Protein AF-W1EXJ5-F1 (afdb_monomer)

Foldseek 3Di:
DVVVQVLLVVLVHHDDPPDDDDPVSVVSSVVVVVVVPPPDQKDKDKDKDWDWDWDQDDPRDIDIDIDIDIDIDMDGNDDPVVVVVVVVVVVVVVVVVVVVVVVVVVVVVVVVVVVVVVVVVVVVVVVVVVVVVVVVVVVVVVVVVVVVVVVPDDD

Secondary structure (DSSP, 8-state):
-HHHHHHHHHTT----TTPPPPHHHHHHHHHHHHHHT---SEEEEEEEEEEEEEE--TTS-PEEEEEEEEEEEEEE---HHHHHHHHHHHHHHHHHHHHHHHHHHHHHHHHHHHHHHHHHHHHHHHHHHHHHHHHHHHHHHHHHHHHHHHHT---

Radius of gyration: 43.92 Å; Cα contacts (8 Å, |Δi|>4): 79; chains: 1; bounding box: 85×66×123 Å

Mean predicted aligned error: 16.5 Å

Solvent-accessible surface area (backbone atoms only — not comparable to full-atom values): 9097 Å² total; per-residue (Å²): 105,68,72,57,37,51,50,30,45,76,58,73,41,90,62,59,92,86,58,86,82,52,74,67,58,51,50,51,40,49,52,48,49,54,56,71,67,51,66,73,60,64,46,76,50,76,47,79,48,77,49,77,48,76,44,85,38,98,84,83,55,68,47,76,43,82,45,74,50,78,47,80,46,77,48,64,74,68,56,70,70,60,50,52,51,50,52,50,50,52,48,53,50,50,52,52,53,49,49,54,50,50,53,52,52,50,51,54,51,54,52,52,50,53,50,52,52,52,51,52,53,49,49,53,52,51,51,54,55,50,51,55,51,51,54,51,57,48,52,53,54,52,51,56,51,53,57,55,58,64,73,68,63,83,131

pLDDT: mean 86.41, std 9.72, range [54.0, 95.88]

Sequence (155 aa):
MERLVQQFADAGIRKSADDSVSAQEKQTLIDHLNQKNSGPDKLTLQRKTRSTLNIPGTGGKSKSVQIEVRKKRTFVKRDPQEAERLAAEEQAQREAEEQARREAEESAKREAQQKAEREAAEQAKREAAEQAKREAAEKDKVSNQQDDMTKKRPG

Nearest PDB structures (foldseek):
  4p24-assembly1_G  TM=5.998E-01  e=3.760E+00  Staphylococcus aureus subsp. aureus Mu50
  8jx3-assembly1_F  TM=6.098E-01  e=5.145E+00  Staphylococcus aureus
  4p24-assembly1_E  TM=5.928E-01  e=6.211E+00  Staphylococcus aureus subsp. aureus Mu50
  3b07-assembly1_H  TM=5.622E-01  e=6.613E+00  Staphylococcus aureus subsp. aureus Mu50
  3b07-assembly1_C  TM=4.299E-01  e=6.211E+00  Staphylococcus aureus subsp. aureus Mu50

Structure (mmCIF, N/CA/C/O backbone):
data_AF-W1EXJ5-F1
#
_entry.id   AF-W1EXJ5-F1
#
loop_
_atom_site.group_PDB
_atom_site.id
_atom_site.type_symbol
_atom_site.label_atom_id
_atom_site.label_alt_id
_atom_site.label_comp_id
_atom_site.label_asym_id
_atom_site.label_entity_id
_atom_site.label_seq_id
_atom_site.pdbx_PDB_ins_code
_atom_site.Cartn_x
_atom_site.Cartn_y
_atom_site.Cartn_z
_atom_site.occupancy
_atom_site.B_iso_or_equiv
_atom_site.auth_seq_id
_atom_site.auth_comp_id
_atom_site.auth_asym_id
_atom_site.auth_atom_id
_atom_site.pdbx_PDB_model_num
ATOM 1 N N . MET A 1 1 ? 36.863 5.602 -23.535 1.00 62.88 1 MET A N 1
ATOM 2 C CA . MET A 1 1 ? 36.280 5.995 -24.837 1.00 62.88 1 MET A CA 1
ATOM 3 C C . MET A 1 1 ? 35.794 4.787 -25.628 1.00 62.88 1 MET A C 1
ATOM 5 O O . MET A 1 1 ? 34.635 4.771 -26.010 1.00 62.88 1 MET A O 1
ATOM 9 N N . GLU A 1 2 ? 36.608 3.741 -25.779 1.00 80.69 2 GLU A N 1
ATOM 10 C CA . GLU A 1 2 ? 36.267 2.515 -26.529 1.00 80.69 2 GLU A CA 1
ATOM 11 C C . GLU A 1 2 ? 34.928 1.861 -26.127 1.00 80.69 2 GLU A C 1
ATOM 13 O O . GLU A 1 2 ? 34.115 1.527 -26.983 1.00 80.69 2 GLU A O 1
ATOM 18 N N . ARG A 1 3 ? 34.624 1.789 -24.822 1.00 87.31 3 ARG A N 1
ATOM 19 C CA . ARG A 1 3 ? 33.335 1.265 -24.330 1.00 87.31 3 ARG A CA 1
ATOM 20 C C . ARG A 1 3 ? 32.120 2.053 -24.834 1.00 87.31 3 ARG A C 1
ATOM 22 O O . ARG A 1 3 ? 31.080 1.454 -25.074 1.00 87.31 3 ARG A O 1
ATOM 29 N N . LEU A 1 4 ? 32.237 3.372 -24.971 1.00 87.75 4 LEU A N 1
ATOM 30 C CA . LEU A 1 4 ? 31.137 4.223 -25.429 1.00 87.75 4 LEU A CA 1
ATOM 31 C C . LEU A 1 4 ? 30.911 4.051 -26.935 1.00 87.75 4 LEU A C 1
ATOM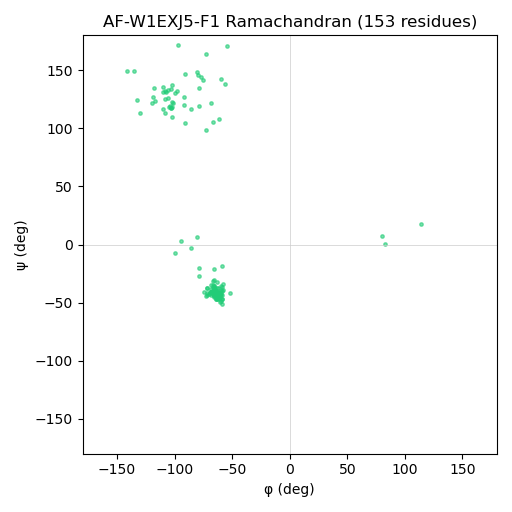 33 O O . LEU A 1 4 ? 29.773 3.926 -27.371 1.00 87.75 4 LEU A O 1
ATOM 37 N N . VAL A 1 5 ? 31.994 3.966 -27.710 1.00 90.50 5 VAL A N 1
ATOM 38 C CA . VAL A 1 5 ? 31.941 3.655 -29.146 1.00 90.50 5 VAL A CA 1
ATOM 39 C C . VAL A 1 5 ? 31.275 2.297 -29.384 1.00 90.50 5 VAL A C 1
ATOM 41 O O . VAL A 1 5 ? 30.383 2.195 -30.222 1.00 90.50 5 VAL A O 1
ATOM 44 N N . GLN A 1 6 ? 31.624 1.283 -28.586 1.00 91.00 6 GLN A N 1
ATOM 45 C CA . GLN A 1 6 ? 30.970 -0.025 -28.644 1.00 91.00 6 GLN A CA 1
ATOM 46 C C . GLN A 1 6 ? 29.471 0.064 -28.321 1.00 91.00 6 GLN A C 1
ATOM 48 O O . GLN A 1 6 ? 28.660 -0.552 -28.999 1.00 91.00 6 GLN A O 1
ATOM 53 N N . GLN A 1 7 ? 29.080 0.856 -27.319 1.00 90.19 7 GLN A N 1
ATOM 54 C CA . GLN A 1 7 ? 27.669 1.042 -26.968 1.00 90.19 7 GLN A CA 1
ATOM 55 C C . GLN A 1 7 ? 26.868 1.748 -28.071 1.00 90.19 7 GLN A C 1
ATOM 57 O O . GLN A 1 7 ? 25.709 1.409 -28.290 1.00 90.19 7 GLN A O 1
ATOM 62 N N . PHE A 1 8 ? 27.475 2.701 -28.782 1.00 92.19 8 PHE A N 1
ATOM 63 C CA . PHE A 1 8 ? 26.858 3.306 -29.961 1.00 92.19 8 PHE A CA 1
ATOM 64 C C . PHE A 1 8 ? 26.731 2.306 -31.110 1.00 92.19 8 PHE A C 1
ATOM 66 O O . PHE A 1 8 ? 25.672 2.245 -31.730 1.00 92.19 8 PHE A O 1
ATOM 73 N N . ALA A 1 9 ? 27.757 1.483 -31.348 1.00 91.69 9 ALA A N 1
ATOM 74 C CA . ALA A 1 9 ? 27.717 0.443 -32.372 1.00 91.69 9 ALA A CA 1
ATOM 75 C C . ALA A 1 9 ? 26.628 -0.604 -32.085 1.00 91.69 9 ALA A C 1
ATOM 77 O O . ALA A 1 9 ? 25.875 -0.959 -32.991 1.00 91.69 9 ALA A O 1
ATOM 78 N N . ASP A 1 10 ? 26.492 -1.028 -30.824 1.00 89.00 10 ASP A N 1
ATOM 79 C CA . ASP A 1 10 ? 25.401 -1.889 -30.354 1.00 89.00 10 ASP A CA 1
ATOM 80 C C . ASP A 1 10 ? 24.026 -1.227 -30.598 1.00 89.00 10 ASP A C 1
ATOM 82 O O . ASP A 1 10 ? 23.076 -1.901 -30.990 1.00 89.00 10 ASP A O 1
ATOM 86 N N . ALA A 1 11 ? 23.935 0.100 -30.438 1.00 89.75 11 ALA A N 1
ATOM 87 C CA . ALA A 1 11 ? 22.746 0.905 -30.737 1.00 89.75 11 ALA A CA 1
ATOM 88 C C . ALA A 1 11 ? 22.561 1.253 -32.230 1.00 89.75 11 ALA A C 1
ATOM 90 O O . ALA A 1 11 ? 21.662 2.019 -32.575 1.00 89.75 11 ALA A O 1
ATOM 91 N N . GLY A 1 12 ? 23.386 0.701 -33.127 1.00 90.31 12 GLY A N 1
ATOM 92 C CA . GLY A 1 12 ? 23.292 0.910 -34.576 1.00 90.31 12 GLY A CA 1
ATOM 93 C C . GLY A 1 12 ? 23.895 2.225 -35.083 1.00 90.31 12 GLY A C 1
ATOM 94 O O . GLY A 1 12 ? 23.767 2.545 -36.265 1.00 90.31 12 GLY A O 1
ATOM 95 N N . ILE A 1 13 ? 24.580 2.980 -34.224 1.00 89.50 13 ILE A N 1
ATOM 96 C CA . ILE A 1 13 ? 25.218 4.257 -34.549 1.00 89.50 13 ILE A CA 1
ATOM 97 C C . ILE A 1 13 ? 26.728 4.028 -34.684 1.00 89.50 13 ILE A C 1
ATOM 99 O O . ILE A 1 13 ? 27.415 3.668 -33.732 1.00 89.50 13 ILE A O 1
ATOM 103 N N . ARG A 1 14 ? 27.283 4.262 -35.876 1.00 88.50 14 ARG A N 1
ATOM 104 C CA . ARG A 1 14 ? 28.733 4.164 -36.102 1.00 88.50 14 ARG A CA 1
ATOM 10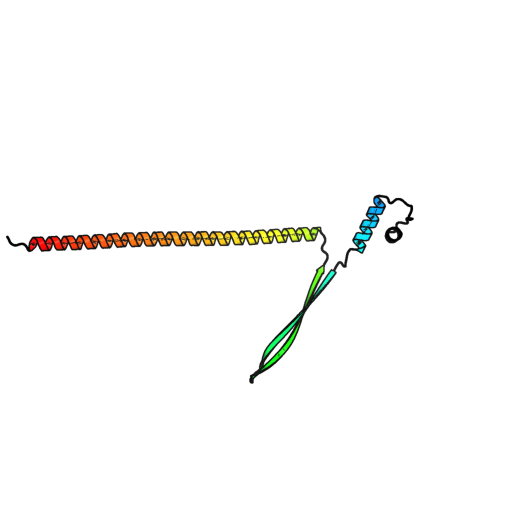5 C C . ARG A 1 14 ? 29.407 5.486 -35.730 1.00 88.50 14 ARG A C 1
ATOM 107 O O . ARG A 1 14 ? 29.137 6.500 -36.367 1.00 88.50 14 ARG A O 1
ATOM 114 N N . LYS A 1 15 ? 30.275 5.464 -34.715 1.00 86.62 15 LYS A N 1
ATOM 115 C CA . LYS A 1 15 ? 31.085 6.612 -34.271 1.00 86.62 15 LYS A CA 1
ATOM 116 C C . LYS A 1 15 ? 32.522 6.198 -34.015 1.00 86.62 15 LYS A C 1
ATOM 118 O O . LYS A 1 15 ? 32.772 5.065 -33.614 1.00 86.62 15 LYS A O 1
ATOM 123 N N . SER A 1 16 ? 33.448 7.119 -34.235 1.00 87.00 16 SER A N 1
ATOM 124 C CA . SER A 1 16 ? 34.846 6.989 -33.830 1.00 87.00 16 SER A CA 1
ATOM 125 C C . SER A 1 16 ? 35.100 7.701 -32.494 1.00 87.00 16 SER A C 1
ATOM 127 O O . SER A 1 16 ? 34.223 8.382 -31.963 1.00 87.00 16 SER A O 1
ATOM 129 N N . ALA A 1 17 ? 36.288 7.516 -31.913 1.00 84.44 17 ALA A N 1
ATOM 130 C CA . ALA A 1 17 ? 36.649 8.126 -30.630 1.00 84.44 17 ALA A CA 1
ATOM 131 C C . ALA A 1 17 ? 36.741 9.664 -30.686 1.00 84.44 17 ALA A C 1
ATOM 133 O O . ALA A 1 17 ? 36.618 10.309 -29.645 1.00 84.44 17 ALA A O 1
ATOM 134 N N . ASP A 1 18 ? 36.928 10.218 -31.884 1.00 86.88 18 ASP A N 1
ATOM 135 C CA . ASP A 1 18 ? 37.132 11.646 -32.136 1.00 86.88 18 ASP A CA 1
ATOM 136 C C . ASP A 1 18 ? 35.849 12.358 -32.610 1.00 86.88 18 ASP A C 1
ATOM 138 O O . ASP A 1 18 ? 35.812 13.585 -32.714 1.00 86.88 18 ASP A O 1
ATOM 142 N N . ASP A 1 19 ? 34.773 11.606 -32.875 1.00 87.00 19 ASP A N 1
ATOM 143 C CA . ASP A 1 19 ? 33.501 12.163 -33.332 1.00 87.00 19 ASP A CA 1
ATOM 144 C C . ASP A 1 19 ? 32.693 12.804 -32.196 1.00 87.00 19 ASP A C 1
ATOM 146 O O . ASP A 1 19 ? 32.600 12.299 -31.075 1.00 87.00 19 ASP A O 1
ATOM 150 N N . SER A 1 20 ? 32.000 13.897 -32.524 1.00 87.62 20 SER A N 1
ATOM 151 C CA . SER A 1 20 ? 31.033 14.514 -31.614 1.00 87.62 20 SER A CA 1
ATOM 152 C C . SER A 1 20 ? 29.687 13.775 -31.617 1.00 87.62 20 SER A C 1
ATOM 154 O O . SER A 1 20 ? 29.229 13.245 -32.636 1.00 87.62 20 SER A O 1
ATOM 156 N N . VAL A 1 21 ? 29.044 13.744 -30.445 1.00 88.00 21 VAL A N 1
ATOM 157 C CA . VAL A 1 21 ? 27.758 13.069 -30.228 1.00 88.00 21 VAL A CA 1
ATOM 158 C C . VAL A 1 21 ? 26.624 14.094 -30.199 1.00 88.00 21 VAL A C 1
ATOM 160 O O . VAL A 1 21 ? 26.566 14.950 -29.307 1.00 88.00 21 VAL A O 1
ATOM 163 N N . SER A 1 22 ? 25.691 13.969 -31.139 1.00 93.06 22 SER A N 1
ATOM 164 C CA . SER A 1 22 ? 24.485 14.800 -31.227 1.00 93.06 22 SER A CA 1
ATOM 165 C C . SER A 1 22 ? 23.452 14.456 -30.142 1.00 93.06 22 SER A C 1
ATOM 167 O O . SER A 1 22 ? 23.500 13.402 -29.507 1.00 93.06 22 SER A O 1
ATOM 169 N N . ALA A 1 23 ? 22.483 15.346 -29.913 1.00 91.94 23 ALA A N 1
ATOM 170 C CA . ALA A 1 23 ? 21.418 15.114 -28.931 1.00 91.94 23 ALA A CA 1
ATOM 171 C C . ALA A 1 23 ? 20.546 13.888 -29.269 1.00 91.94 23 ALA A C 1
ATOM 173 O O . ALA A 1 23 ? 20.181 13.130 -28.373 1.00 91.94 23 ALA A O 1
ATOM 174 N N . GLN A 1 24 ? 20.273 13.661 -30.555 1.00 91.94 24 GLN A N 1
ATOM 175 C CA . GLN A 1 24 ? 19.467 12.535 -31.033 1.00 91.94 24 GLN A CA 1
ATOM 176 C C . GLN A 1 24 ? 20.181 11.190 -30.823 1.00 91.94 24 GLN A C 1
ATOM 178 O O . GLN A 1 24 ? 19.579 10.212 -30.381 1.00 91.94 24 GLN A O 1
ATOM 183 N N . GLU A 1 25 ? 21.491 11.143 -31.069 1.00 91.50 25 GLU A N 1
ATOM 184 C CA . GLU A 1 25 ? 22.308 9.949 -30.821 1.00 91.50 25 GLU A CA 1
ATOM 185 C C . GLU A 1 25 ? 22.375 9.619 -29.326 1.00 91.50 25 GLU A C 1
ATOM 187 O O . GLU A 1 25 ? 22.268 8.454 -28.947 1.00 91.50 25 GLU A O 1
ATOM 192 N N . LYS A 1 26 ? 22.474 10.637 -28.458 1.00 91.38 26 LYS A N 1
ATOM 193 C CA . LYS A 1 26 ? 22.407 10.446 -26.999 1.00 91.38 26 LYS A CA 1
ATOM 194 C C . LYS A 1 26 ? 21.079 9.831 -26.572 1.00 91.38 26 LYS A C 1
ATOM 196 O O . LYS A 1 26 ? 21.097 8.891 -25.787 1.00 91.38 26 LYS A O 1
ATOM 201 N N . GLN A 1 27 ? 19.956 10.334 -27.087 1.00 91.88 27 GLN A N 1
ATOM 202 C CA . GLN A 1 27 ? 18.633 9.764 -26.803 1.00 91.88 27 GLN A CA 1
ATOM 203 C C . GLN A 1 27 ? 18.559 8.298 -27.233 1.00 91.88 27 GLN A C 1
ATOM 205 O O . GLN A 1 27 ? 18.203 7.445 -26.431 1.00 91.88 27 GLN A O 1
ATOM 210 N N . THR A 1 28 ? 19.029 7.989 -28.441 1.00 91.81 28 THR A N 1
ATOM 211 C CA . THR A 1 28 ? 19.011 6.621 -28.984 1.00 91.81 28 THR A CA 1
ATOM 212 C C . THR A 1 28 ? 19.845 5.660 -28.127 1.00 91.81 28 THR A C 1
ATOM 214 O O . THR A 1 28 ? 19.426 4.540 -27.832 1.00 91.81 28 THR A O 1
ATOM 217 N N . LEU A 1 29 ? 21.019 6.106 -27.669 1.00 92.06 29 LEU A N 1
ATOM 218 C CA . LEU A 1 29 ? 21.849 5.337 -26.746 1.00 92.06 29 LEU A CA 1
ATOM 219 C C . LEU A 1 29 ? 21.164 5.145 -25.383 1.00 92.06 29 LEU A C 1
ATOM 221 O O . LEU A 1 29 ? 21.218 4.052 -24.822 1.00 92.06 29 LEU A O 1
ATOM 225 N N . ILE A 1 30 ? 20.527 6.185 -24.841 1.00 91.62 30 ILE A N 1
ATOM 226 C CA . ILE A 1 30 ? 19.791 6.109 -23.572 1.00 91.62 30 ILE A CA 1
ATOM 227 C C . ILE A 1 30 ? 18.636 5.109 -23.683 1.00 91.62 30 ILE A C 1
ATOM 229 O O . ILE A 1 30 ? 18.496 4.262 -22.803 1.00 91.62 30 ILE A O 1
ATOM 233 N N . ASP A 1 31 ? 17.868 5.143 -24.769 1.00 90.00 31 ASP A N 1
ATOM 234 C CA . ASP A 1 31 ? 16.751 4.226 -25.002 1.00 90.00 31 ASP A CA 1
ATOM 235 C C . ASP A 1 31 ? 17.232 2.776 -25.084 1.00 90.00 31 ASP A C 1
ATOM 237 O O . ASP A 1 31 ? 16.719 1.903 -24.378 1.00 90.00 31 ASP A O 1
ATOM 241 N N . HIS A 1 32 ? 18.302 2.526 -25.845 1.00 88.50 32 HIS A N 1
ATOM 242 C CA . HIS A 1 32 ? 18.926 1.208 -25.905 1.00 88.50 32 HIS A CA 1
ATOM 243 C C . HIS A 1 32 ? 19.418 0.754 -24.523 1.00 88.50 32 HIS A C 1
ATOM 245 O O . HIS A 1 32 ? 19.257 -0.410 -24.143 1.00 88.50 32 HIS A O 1
ATOM 251 N N . LEU A 1 33 ? 20.060 1.629 -23.747 1.00 90.25 33 LEU A N 1
ATOM 252 C CA . LEU A 1 33 ? 20.538 1.278 -22.409 1.00 90.25 33 LEU A CA 1
ATOM 253 C C . LEU A 1 33 ? 19.373 0.999 -21.455 1.00 90.25 33 LEU A C 1
ATOM 255 O O . LEU A 1 33 ? 19.448 0.044 -20.686 1.00 90.25 33 LEU A O 1
ATOM 259 N N . ASN A 1 34 ? 18.287 1.761 -21.520 1.00 84.06 34 ASN A N 1
ATOM 260 C CA . ASN A 1 34 ? 17.088 1.535 -20.712 1.00 84.06 34 ASN A CA 1
ATOM 261 C C . ASN A 1 34 ? 16.390 0.219 -21.079 1.00 84.06 34 ASN A C 1
ATOM 263 O O . ASN A 1 34 ? 15.905 -0.495 -20.197 1.00 84.06 34 ASN A O 1
ATOM 267 N N . GLN A 1 35 ? 16.400 -0.150 -22.359 1.00 82.12 35 GLN A N 1
ATOM 268 C CA . GLN A 1 35 ? 15.879 -1.430 -22.826 1.00 82.12 35 GLN A CA 1
ATOM 269 C C . GLN A 1 35 ? 16.785 -2.601 -22.419 1.00 82.12 35 GLN A C 1
ATOM 271 O O . GLN A 1 35 ? 16.296 -3.614 -21.931 1.00 82.12 35 GLN A O 1
ATOM 276 N N . LYS A 1 36 ? 18.113 -2.456 -22.521 1.00 81.06 36 LYS A N 1
ATOM 277 C CA . LYS A 1 36 ? 19.087 -3.488 -22.108 1.00 81.06 36 LYS A CA 1
ATOM 278 C C . LYS A 1 36 ? 19.127 -3.688 -20.589 1.00 81.06 36 LYS A C 1
ATOM 280 O O . LYS A 1 36 ? 19.327 -4.806 -20.124 1.00 81.06 36 LYS A O 1
ATOM 285 N N . ASN A 1 37 ? 18.934 -2.617 -19.818 1.00 79.50 37 ASN A N 1
ATOM 286 C CA . ASN A 1 37 ? 18.837 -2.660 -18.355 1.00 79.50 37 ASN A CA 1
ATOM 287 C C . ASN A 1 37 ? 17.416 -2.971 -17.861 1.00 79.50 37 ASN A C 1
ATOM 289 O O . ASN A 1 37 ? 17.197 -3.110 -16.655 1.00 79.50 37 ASN A O 1
ATOM 293 N N . SER A 1 38 ? 16.443 -3.111 -18.765 1.00 75.81 38 SER A N 1
ATOM 294 C CA . SER A 1 38 ? 15.136 -3.636 -18.406 1.00 75.81 38 SER A CA 1
ATOM 295 C C . SER A 1 38 ? 15.276 -5.131 -18.155 1.00 75.81 38 SER A C 1
ATOM 297 O O . SER A 1 38 ? 15.318 -5.942 -19.072 1.00 75.81 38 SER A O 1
ATOM 299 N N . GLY A 1 39 ? 15.388 -5.487 -16.873 1.00 73.88 39 GLY A N 1
ATOM 300 C CA . GLY A 1 39 ? 15.301 -6.872 -16.423 1.00 73.88 39 GLY A CA 1
ATOM 301 C C . GLY A 1 39 ? 14.008 -7.552 -16.901 1.00 73.88 39 GLY A C 1
ATOM 302 O O . GLY A 1 39 ? 13.110 -6.883 -17.416 1.00 73.88 39 GLY A O 1
ATOM 303 N N . PRO A 1 40 ? 13.893 -8.876 -16.715 1.00 78.25 40 PRO A N 1
ATOM 304 C CA . PRO A 1 40 ? 12.806 -9.660 -17.290 1.00 78.25 40 PRO A CA 1
ATOM 305 C C . PRO A 1 40 ? 11.432 -9.123 -16.876 1.00 78.25 40 PRO A C 1
ATOM 307 O O . PRO A 1 40 ? 11.202 -8.852 -15.695 1.00 78.25 40 PRO A O 1
ATOM 310 N N . ASP A 1 41 ? 10.493 -9.079 -17.825 1.00 79.56 41 ASP A N 1
ATOM 311 C CA . ASP A 1 41 ? 9.107 -8.635 -17.593 1.00 79.56 41 ASP A CA 1
ATOM 312 C C . ASP A 1 41 ? 8.382 -9.471 -16.534 1.00 79.56 41 ASP A C 1
ATOM 314 O O . ASP A 1 41 ? 7.379 -9.048 -15.966 1.00 79.56 41 ASP A O 1
ATOM 318 N N . LYS A 1 42 ? 8.896 -10.668 -16.236 1.00 82.69 42 LYS A N 1
ATOM 319 C CA . LYS A 1 42 ? 8.347 -11.596 -15.254 1.00 82.69 42 LYS A CA 1
ATOM 320 C C . LYS A 1 42 ? 9.433 -12.074 -14.297 1.00 82.69 42 LYS A C 1
ATOM 322 O O . LYS A 1 42 ? 10.308 -12.853 -14.668 1.00 82.69 42 LYS A O 1
ATOM 327 N N . LEU A 1 43 ? 9.322 -11.683 -13.030 1.00 87.00 43 LEU A N 1
ATOM 328 C CA . LEU A 1 43 ? 10.191 -12.120 -11.942 1.00 87.00 43 LEU A CA 1
ATOM 329 C C . LEU A 1 43 ? 9.468 -13.150 -11.070 1.00 87.00 43 LEU A C 1
ATOM 331 O O . LEU A 1 43 ? 8.453 -12.859 -10.443 1.00 87.00 43 LEU A O 1
ATOM 335 N N . THR A 1 44 ? 10.003 -14.366 -10.984 1.00 89.44 44 THR A N 1
ATOM 336 C CA . THR A 1 44 ? 9.470 -15.392 -10.077 1.00 89.44 44 THR A CA 1
ATOM 337 C C . THR A 1 44 ? 10.353 -15.517 -8.841 1.00 89.44 44 THR A C 1
ATOM 339 O O . THR A 1 44 ? 11.498 -15.943 -8.943 1.00 89.44 44 THR A O 1
ATOM 342 N N . LEU A 1 45 ? 9.800 -15.232 -7.664 1.00 92.50 45 LEU A N 1
ATOM 343 C CA . LEU A 1 45 ? 10.451 -15.440 -6.376 1.00 92.50 45 LEU A CA 1
ATOM 344 C C . LEU A 1 45 ? 9.952 -16.735 -5.723 1.00 92.50 45 LEU A C 1
ATOM 346 O O . LEU A 1 45 ? 8.747 -16.973 -5.607 1.00 92.50 45 LEU A O 1
ATOM 350 N N . GLN A 1 46 ? 10.884 -17.572 -5.274 1.00 92.19 46 GLN A N 1
ATOM 351 C CA . GLN A 1 46 ? 10.592 -18.820 -4.568 1.00 92.19 46 GLN A CA 1
ATOM 352 C C . GLN A 1 46 ? 10.994 -18.685 -3.101 1.00 92.19 46 GLN A C 1
ATOM 354 O O . GLN A 1 46 ? 12.116 -18.283 -2.803 1.00 92.19 46 GLN A O 1
ATOM 359 N N . ARG A 1 47 ? 10.106 -19.063 -2.180 1.00 95.75 47 ARG A N 1
ATOM 360 C CA . ARG A 1 47 ? 10.400 -19.135 -0.744 1.00 95.75 47 ARG A CA 1
ATOM 361 C C . ARG A 1 47 ? 10.225 -20.564 -0.255 1.00 95.75 47 ARG A C 1
ATOM 363 O O . ARG A 1 47 ? 9.166 -21.158 -0.456 1.00 95.75 47 ARG A O 1
ATOM 370 N N . LYS A 1 48 ? 11.248 -21.096 0.409 1.00 93.56 48 LYS A N 1
ATOM 371 C CA . LYS A 1 48 ? 11.211 -22.408 1.062 1.00 93.56 48 LYS A CA 1
ATOM 372 C C . LYS A 1 48 ? 11.186 -22.209 2.571 1.00 93.56 48 LYS A C 1
ATOM 374 O O . LYS A 1 48 ? 11.978 -21.434 3.100 1.00 93.56 48 LYS A O 1
ATOM 379 N N . THR A 1 49 ? 10.282 -22.896 3.253 1.00 94.94 49 THR A N 1
ATOM 380 C CA . THR A 1 49 ? 10.184 -22.874 4.715 1.00 94.94 49 THR A CA 1
ATOM 381 C C . THR A 1 49 ? 10.057 -24.304 5.206 1.00 94.94 49 THR A C 1
ATOM 383 O O . THR A 1 49 ? 9.171 -25.029 4.761 1.00 94.94 49 THR A O 1
ATOM 386 N N . ARG A 1 50 ? 10.953 -24.712 6.104 1.00 94.19 50 ARG A N 1
ATOM 387 C CA . ARG A 1 50 ? 10.932 -26.031 6.738 1.00 94.19 50 ARG A CA 1
ATOM 388 C C . ARG A 1 50 ? 10.371 -25.912 8.150 1.00 94.19 50 ARG A C 1
ATOM 390 O O . ARG A 1 50 ? 10.714 -24.976 8.862 1.00 94.19 50 ARG A O 1
ATOM 397 N N . SER A 1 51 ? 9.517 -26.847 8.538 1.00 94.25 51 SER A N 1
ATOM 398 C CA . SER A 1 51 ? 8.941 -26.950 9.879 1.00 94.25 51 SER A CA 1
ATOM 399 C C . SER A 1 51 ? 8.846 -28.420 10.280 1.00 94.25 51 SER A C 1
ATOM 401 O O . SER A 1 51 ? 8.711 -29.286 9.418 1.00 94.25 51 SER A O 1
ATOM 403 N N . THR A 1 52 ? 8.949 -28.723 11.569 1.00 92.50 52 THR A N 1
ATOM 404 C CA . THR A 1 52 ? 8.755 -30.073 12.100 1.00 92.50 52 THR A CA 1
ATOM 405 C C . THR A 1 52 ? 7.376 -30.171 12.735 1.00 92.50 52 THR A C 1
ATOM 407 O O . THR A 1 52 ? 7.043 -29.416 13.645 1.00 92.50 52 THR A O 1
ATOM 410 N N . LEU A 1 53 ? 6.562 -31.110 12.257 1.00 91.56 53 LEU A N 1
ATOM 411 C CA . LEU A 1 53 ? 5.263 -31.409 12.841 1.00 91.56 53 LEU A CA 1
ATOM 412 C C . LEU A 1 53 ? 5.377 -32.666 13.699 1.00 91.56 53 LEU A C 1
ATOM 414 O O . LEU A 1 53 ? 5.754 -33.728 13.204 1.00 91.56 53 LEU A O 1
ATOM 418 N N . ASN A 1 54 ? 5.039 -32.541 14.979 1.00 89.31 54 ASN A N 1
ATOM 419 C CA . ASN A 1 54 ? 4.976 -33.669 15.900 1.00 89.31 54 ASN A CA 1
ATOM 420 C C . ASN A 1 54 ? 3.552 -34.223 15.910 1.00 89.31 54 ASN A C 1
ATOM 422 O O . ASN A 1 54 ? 2.610 -33.510 16.249 1.00 89.31 54 ASN A O 1
ATOM 426 N N . ILE A 1 55 ? 3.400 -35.490 15.536 1.00 87.38 55 ILE A N 1
ATOM 427 C CA . ILE A 1 55 ? 2.114 -36.181 15.487 1.00 87.38 55 ILE A CA 1
ATOM 428 C C . ILE A 1 55 ? 2.043 -37.131 16.691 1.00 87.38 55 ILE A C 1
ATOM 430 O O . ILE A 1 55 ? 2.886 -38.036 16.788 1.00 87.38 55 ILE A O 1
ATOM 434 N N . PRO A 1 56 ? 1.076 -36.954 17.612 1.00 84.44 56 PRO A N 1
ATOM 435 C CA . PRO A 1 56 ? 0.860 -37.904 18.696 1.00 84.44 56 PRO A CA 1
ATOM 436 C C . PRO A 1 56 ? 0.334 -39.222 18.114 1.00 84.44 56 PRO A C 1
ATOM 438 O O . PRO A 1 56 ? -0.677 -39.248 17.415 1.00 84.44 56 PRO A O 1
ATOM 441 N N . GLY A 1 57 ? 1.050 -40.320 18.358 1.00 81.44 57 GLY A N 1
ATOM 442 C CA . GLY A 1 57 ? 0.656 -41.653 17.907 1.00 81.44 57 GLY A CA 1
ATOM 443 C C . GLY A 1 57 ? -0.191 -42.396 18.940 1.00 81.44 57 GLY A C 1
ATOM 444 O O . GLY A 1 57 ? 0.040 -42.281 20.146 1.00 81.44 57 GLY A O 1
ATOM 445 N N . THR A 1 58 ? -1.133 -43.218 18.470 1.00 72.94 58 THR A N 1
ATOM 446 C CA . THR A 1 58 ? -1.868 -44.181 19.303 1.00 72.94 58 THR A CA 1
ATOM 447 C C . THR A 1 58 ? -0.873 -45.180 19.900 1.00 72.94 58 THR A C 1
ATOM 449 O O . THR A 1 58 ? -0.298 -45.992 19.179 1.00 72.94 58 THR A O 1
ATOM 452 N N . GLY A 1 59 ? -0.616 -45.082 21.207 1.00 76.06 59 GLY A N 1
ATOM 453 C CA . GLY A 1 59 ? 0.346 -45.936 21.920 1.00 76.06 59 GLY A CA 1
ATOM 454 C C . GLY A 1 59 ? 1.586 -45.226 22.484 1.00 76.06 59 GLY A C 1
ATOM 455 O O . GLY A 1 59 ? 2.577 -45.890 22.776 1.00 76.06 59 GLY A O 1
ATOM 456 N N . GLY A 1 60 ? 1.569 -43.894 22.628 1.00 74.88 60 GLY A N 1
ATOM 457 C CA . GLY A 1 60 ? 2.575 -43.146 23.404 1.00 74.88 60 GLY A CA 1
ATOM 458 C C . GLY A 1 60 ? 3.886 -42.828 22.675 1.00 74.88 60 GLY A C 1
ATOM 459 O O . GLY A 1 60 ? 4.763 -42.183 23.243 1.00 74.88 60 GLY A O 1
ATOM 460 N N . LYS A 1 61 ? 4.028 -43.236 21.407 1.00 78.31 61 LYS A N 1
ATOM 461 C CA . LYS A 1 61 ? 5.190 -42.916 20.562 1.00 78.31 61 LYS A CA 1
ATOM 462 C C . LYS A 1 61 ? 4.829 -41.793 19.590 1.00 78.31 61 LYS A C 1
ATOM 464 O O . LYS A 1 61 ? 4.055 -42.005 18.656 1.00 78.31 61 LYS A O 1
ATOM 469 N N . SER A 1 62 ? 5.396 -40.608 19.798 1.00 85.81 62 SER A N 1
ATOM 470 C CA . SER A 1 62 ? 5.235 -39.464 18.892 1.00 85.81 62 SER A CA 1
ATOM 471 C C . SER A 1 62 ? 6.148 -39.605 17.673 1.00 85.81 62 SER A C 1
ATOM 473 O O . SER A 1 62 ? 7.326 -39.932 17.813 1.00 85.81 62 SER A O 1
ATOM 475 N N . LYS A 1 63 ? 5.619 -39.342 16.473 1.00 87.69 63 LYS A N 1
ATOM 476 C CA . LYS A 1 63 ? 6.410 -39.275 15.233 1.00 87.69 63 LYS A CA 1
ATOM 477 C C . LYS A 1 63 ? 6.625 -37.816 14.855 1.00 87.69 63 LYS A C 1
ATOM 479 O O . LYS A 1 63 ? 5.673 -37.040 14.853 1.00 87.69 63 LYS A O 1
ATOM 484 N N . SER A 1 64 ? 7.852 -37.449 14.508 1.00 90.25 64 SER A N 1
ATOM 485 C CA . SER A 1 64 ? 8.159 -36.139 13.939 1.00 90.25 64 SER A CA 1
ATOM 486 C C . SER A 1 64 ? 8.254 -36.244 12.416 1.00 90.25 64 SER A C 1
ATOM 488 O O . SER A 1 64 ? 8.898 -37.140 11.873 1.00 90.25 64 SER A O 1
ATOM 490 N N . VAL A 1 65 ? 7.585 -35.331 11.714 1.00 92.12 65 VAL A N 1
ATOM 491 C CA . VAL A 1 65 ? 7.607 -35.228 10.252 1.00 92.12 65 VAL A CA 1
ATOM 492 C C . VAL A 1 65 ? 8.208 -33.879 9.881 1.00 92.12 65 VAL A C 1
ATOM 494 O O . VAL A 1 65 ? 7.715 -32.836 10.305 1.00 92.12 65 VAL A O 1
ATOM 497 N N . GLN A 1 66 ? 9.280 -33.879 9.091 1.00 93.06 66 GLN A N 1
ATOM 498 C CA . GLN A 1 66 ? 9.810 -32.650 8.499 1.00 93.06 66 GLN A CA 1
ATOM 499 C C . GLN A 1 66 ? 8.956 -32.260 7.292 1.00 93.06 66 GLN A C 1
ATOM 501 O O . GLN A 1 66 ? 8.868 -32.999 6.316 1.00 93.06 66 GLN A O 1
ATOM 506 N N . ILE A 1 67 ? 8.345 -31.084 7.355 1.00 93.94 67 ILE A N 1
ATOM 507 C CA . ILE A 1 67 ? 7.508 -30.515 6.305 1.00 93.94 67 ILE A CA 1
ATOM 508 C C . ILE A 1 67 ? 8.269 -29.360 5.661 1.00 93.94 67 ILE A C 1
ATOM 510 O O . ILE A 1 67 ? 8.680 -28.418 6.336 1.00 93.94 67 ILE A O 1
ATOM 514 N N . GLU A 1 68 ? 8.430 -29.401 4.342 1.00 93.38 68 GLU A N 1
ATOM 515 C CA . GLU A 1 68 ? 8.950 -28.285 3.554 1.00 93.38 68 GLU A CA 1
ATOM 516 C C . GLU A 1 68 ? 7.818 -27.669 2.733 1.00 93.38 68 GLU A C 1
ATOM 518 O O . GLU A 1 68 ? 7.297 -28.282 1.805 1.00 93.38 68 GLU A O 1
ATOM 523 N N . VAL A 1 69 ? 7.454 -26.430 3.049 1.00 95.06 69 VAL A N 1
ATOM 524 C CA . VAL A 1 69 ? 6.504 -25.648 2.258 1.00 95.06 69 VAL A CA 1
ATOM 525 C C . VAL A 1 69 ? 7.279 -24.822 1.240 1.00 95.06 69 VAL A C 1
ATOM 527 O O . VAL A 1 69 ? 8.182 -24.057 1.589 1.00 95.06 69 VAL A O 1
ATOM 530 N N . ARG A 1 70 ? 6.899 -24.945 -0.033 1.00 92.88 70 ARG A N 1
ATOM 531 C CA . ARG A 1 70 ? 7.454 -24.162 -1.142 1.00 92.88 70 ARG A CA 1
ATOM 532 C C . ARG A 1 70 ? 6.392 -23.194 -1.647 1.00 92.88 70 ARG A C 1
ATOM 534 O O . ARG A 1 70 ? 5.350 -23.622 -2.131 1.00 92.88 70 ARG A O 1
ATOM 541 N N . LYS A 1 71 ? 6.642 -21.889 -1.527 1.00 95.56 71 LYS A N 1
ATOM 542 C CA . LYS A 1 71 ? 5.765 -20.835 -2.054 1.00 95.56 71 LYS A CA 1
ATOM 543 C C . LYS A 1 71 ? 6.409 -20.191 -3.277 1.00 95.56 71 LYS A C 1
ATOM 545 O O . LYS A 1 71 ? 7.560 -19.765 -3.210 1.00 95.56 71 LYS A O 1
ATOM 550 N N . LYS A 1 72 ? 5.635 -20.060 -4.351 1.00 94.38 72 LYS A N 1
ATOM 551 C CA . LYS A 1 72 ? 5.997 -19.329 -5.570 1.00 94.38 72 LYS A CA 1
ATOM 552 C C . LYS A 1 72 ? 5.226 -18.013 -5.604 1.00 94.38 72 LYS A C 1
ATOM 554 O O . LYS A 1 72 ? 4.002 -18.030 -5.520 1.00 94.38 72 LYS A O 1
ATOM 559 N N . ARG A 1 73 ? 5.918 -16.884 -5.754 1.00 93.44 73 ARG A N 1
ATOM 560 C CA . ARG A 1 73 ? 5.312 -15.584 -6.084 1.00 93.44 73 ARG A CA 1
ATOM 561 C C . ARG A 1 73 ? 5.850 -15.118 -7.423 1.00 93.44 73 ARG A C 1
ATOM 563 O O . ARG A 1 73 ? 7.046 -15.201 -7.662 1.00 93.44 73 ARG A O 1
ATOM 570 N N . THR A 1 74 ? 4.967 -14.645 -8.289 1.00 91.31 74 THR A N 1
ATOM 571 C CA . THR A 1 74 ? 5.342 -14.170 -9.620 1.00 91.31 74 THR A CA 1
ATOM 572 C C . THR A 1 74 ? 4.940 -12.711 -9.734 1.00 91.31 74 THR A C 1
ATOM 574 O O . THR A 1 74 ? 3.772 -12.393 -9.535 1.00 91.31 74 THR A O 1
ATOM 577 N N . PHE A 1 75 ? 5.906 -11.848 -10.013 1.00 84.50 75 PHE A N 1
ATOM 578 C CA . PHE A 1 75 ? 5.721 -10.426 -10.255 1.00 84.50 75 PHE A CA 1
ATOM 579 C C . PHE A 1 75 ? 5.877 -10.172 -11.748 1.00 84.50 75 PHE A C 1
ATOM 581 O O . PHE A 1 75 ? 6.801 -10.695 -12.369 1.00 84.50 75 PHE A O 1
ATOM 588 N N . VAL A 1 76 ? 4.954 -9.408 -12.319 1.00 84.88 76 VAL A N 1
ATOM 589 C CA . VAL A 1 76 ? 5.020 -8.949 -13.707 1.00 84.88 76 VAL A CA 1
ATOM 590 C C . VAL A 1 76 ? 5.281 -7.450 -13.664 1.00 84.88 76 VAL A C 1
ATOM 592 O O . VAL A 1 76 ? 4.698 -6.756 -12.827 1.00 84.88 76 VAL A O 1
ATOM 595 N N . LYS A 1 77 ? 6.193 -6.967 -14.504 1.00 75.00 77 LYS A N 1
ATOM 596 C CA . LYS A 1 77 ? 6.502 -5.548 -14.658 1.00 75.00 77 LYS A CA 1
ATOM 597 C C . LYS A 1 77 ? 5.264 -4.882 -15.266 1.00 75.00 77 LYS A C 1
ATOM 599 O O . LYS A 1 77 ? 4.938 -5.138 -16.417 1.00 75.00 77 LYS A O 1
ATOM 604 N N . ARG A 1 78 ? 4.514 -4.144 -14.444 1.00 77.12 78 ARG A N 1
ATOM 605 C CA . ARG A 1 78 ? 3.294 -3.441 -14.869 1.00 77.12 78 ARG A CA 1
ATOM 606 C C . ARG A 1 78 ? 3.651 -2.142 -15.565 1.00 77.12 78 ARG A C 1
ATOM 608 O O . ARG A 1 78 ? 4.640 -1.505 -15.197 1.00 77.12 78 ARG A O 1
ATOM 615 N N . ASP A 1 79 ? 2.814 -1.752 -16.518 1.00 78.19 79 ASP A N 1
ATOM 616 C CA . ASP A 1 79 ? 2.908 -0.444 -17.145 1.00 78.19 79 ASP A CA 1
ATOM 617 C C . ASP A 1 79 ? 2.754 0.665 -16.095 1.00 78.19 79 ASP A C 1
ATOM 619 O O . ASP A 1 79 ? 1.949 0.535 -15.163 1.00 78.19 79 ASP A O 1
ATOM 623 N N . PRO A 1 80 ? 3.505 1.772 -16.224 1.00 72.50 80 PRO A N 1
ATOM 624 C CA . PRO A 1 80 ? 3.509 2.850 -15.237 1.00 72.50 80 PRO A CA 1
ATOM 625 C C . PRO A 1 80 ? 2.112 3.447 -15.008 1.00 72.50 80 PRO A C 1
ATOM 627 O O . PRO A 1 80 ? 1.767 3.754 -13.872 1.00 72.50 80 PRO A O 1
ATOM 630 N N . GLN A 1 81 ? 1.270 3.515 -16.046 1.00 73.56 81 GLN A N 1
ATOM 631 C CA . GLN A 1 81 ? -0.114 3.986 -15.925 1.00 73.56 81 GLN A CA 1
ATOM 632 C C . GLN A 1 81 ? -1.004 3.032 -15.116 1.00 73.56 81 GLN A C 1
ATOM 634 O O . GLN A 1 81 ? -1.858 3.473 -14.351 1.00 73.56 81 GLN A O 1
ATOM 639 N N . GLU A 1 82 ? -0.825 1.718 -15.260 1.00 73.44 82 GLU A N 1
ATOM 640 C CA . GLU A 1 82 ? -1.591 0.742 -14.480 1.00 73.44 82 GLU A CA 1
ATOM 641 C C . GLU A 1 82 ? -1.125 0.730 -13.018 1.00 73.44 82 GLU A C 1
ATOM 643 O O . GLU A 1 82 ? -1.942 0.644 -12.102 1.00 73.44 82 GLU A O 1
ATOM 648 N N . ALA A 1 83 ? 0.184 0.881 -12.794 1.00 76.31 83 ALA A N 1
ATOM 649 C CA . ALA A 1 83 ? 0.762 1.004 -11.461 1.00 76.31 83 ALA A CA 1
ATOM 650 C C . ALA A 1 83 ? 0.238 2.241 -10.712 1.00 76.31 83 ALA A C 1
ATOM 652 O O . ALA A 1 83 ? -0.090 2.141 -9.533 1.00 76.31 83 ALA A O 1
ATOM 653 N N . GLU A 1 84 ? 0.110 3.378 -11.396 1.00 77.81 84 GLU A N 1
ATOM 654 C CA . GLU A 1 84 ? -0.419 4.617 -10.820 1.00 77.81 84 GLU A CA 1
ATOM 655 C C . GLU A 1 84 ? -1.912 4.500 -10.476 1.00 77.81 84 GLU A C 1
ATOM 657 O O . GLU A 1 84 ? -2.330 4.895 -9.388 1.00 77.81 84 GLU A O 1
ATOM 662 N N . ARG A 1 85 ? -2.711 3.854 -11.339 1.00 80.44 85 ARG A N 1
ATOM 663 C CA . ARG A 1 85 ? -4.129 3.571 -11.053 1.00 80.44 85 ARG A CA 1
ATOM 664 C C . ARG A 1 85 ? -4.315 2.668 -9.833 1.00 80.44 85 ARG A C 1
ATOM 666 O O . ARG A 1 85 ? -5.150 2.964 -8.986 1.00 80.44 85 ARG A O 1
ATOM 673 N N . LEU A 1 86 ? -3.531 1.595 -9.729 1.00 80.25 86 LEU A N 1
ATOM 674 C CA . LEU A 1 86 ? -3.559 0.687 -8.577 1.00 80.25 86 LEU A CA 1
ATOM 675 C C . LEU A 1 86 ? -3.100 1.377 -7.289 1.00 80.25 86 LEU A C 1
ATOM 677 O O . LEU A 1 86 ? -3.688 1.144 -6.238 1.00 80.25 86 LEU A O 1
ATOM 681 N N . ALA A 1 87 ? -2.079 2.233 -7.361 1.00 82.94 87 ALA A N 1
ATOM 682 C CA . ALA A 1 87 ? -1.622 3.001 -6.208 1.00 82.94 87 ALA A CA 1
ATOM 683 C C . ALA A 1 87 ? -2.702 3.979 -5.717 1.00 82.94 87 ALA A C 1
ATOM 685 O O . ALA A 1 87 ? -2.937 4.062 -4.514 1.00 82.94 87 ALA A O 1
ATOM 686 N N . ALA A 1 88 ? -3.396 4.659 -6.635 1.00 85.00 88 ALA A N 1
ATOM 687 C CA . ALA A 1 88 ? -4.515 5.536 -6.299 1.00 85.00 88 ALA A CA 1
ATOM 688 C C . ALA A 1 88 ? -5.693 4.760 -5.682 1.00 85.00 88 ALA A C 1
ATOM 690 O O . ALA A 1 88 ? -6.280 5.208 -4.700 1.00 85.00 88 ALA A O 1
ATOM 691 N N . GLU A 1 89 ? -6.017 3.577 -6.212 1.00 86.56 89 GLU A N 1
ATOM 692 C CA . GLU A 1 89 ? -7.068 2.719 -5.655 1.00 86.56 89 GLU A CA 1
ATOM 693 C C . GLU A 1 89 ? -6.702 2.197 -4.257 1.00 86.56 89 GLU A C 1
ATOM 695 O O . GLU A 1 89 ? -7.529 2.223 -3.348 1.00 86.56 89 GLU A O 1
ATOM 700 N N . GLU A 1 90 ? -5.452 1.779 -4.051 1.00 90.06 90 GLU A N 1
ATOM 701 C CA . GLU A 1 90 ? -4.966 1.334 -2.744 1.00 90.06 90 GLU A CA 1
ATOM 702 C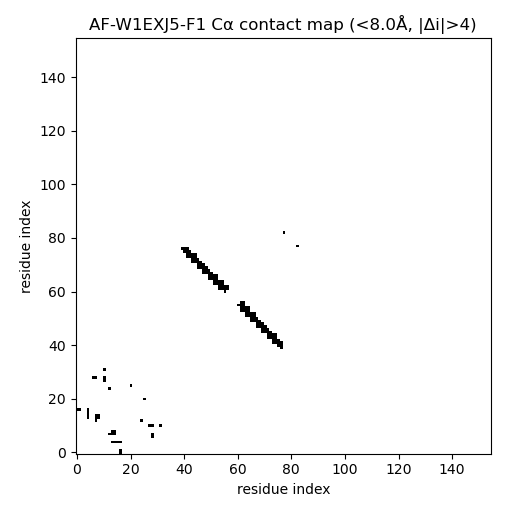 C . GLU A 1 90 ? -4.957 2.480 -1.721 1.00 90.06 90 GLU A C 1
ATOM 704 O O . GLU A 1 90 ? -5.312 2.272 -0.560 1.00 90.06 90 GLU A O 1
ATOM 709 N N . GLN A 1 91 ? -4.594 3.696 -2.135 1.00 90.00 91 GLN A N 1
ATOM 710 C CA . GLN A 1 91 ? -4.691 4.880 -1.281 1.00 90.00 91 GLN A CA 1
ATOM 711 C C . GLN A 1 91 ? -6.142 5.189 -0.910 1.00 90.00 91 GLN A C 1
ATOM 713 O O . GLN A 1 91 ? -6.431 5.338 0.275 1.00 90.00 91 GLN A O 1
ATOM 718 N N . ALA A 1 92 ? -7.061 5.184 -1.877 1.00 90.38 92 ALA A N 1
ATOM 719 C CA . ALA A 1 92 ? -8.481 5.410 -1.615 1.00 90.38 92 ALA A CA 1
ATOM 720 C C . ALA A 1 92 ? -9.070 4.356 -0.661 1.00 90.38 92 ALA A C 1
ATOM 722 O O . ALA A 1 92 ? -9.837 4.693 0.240 1.00 90.38 92 ALA A O 1
ATOM 723 N N . GLN A 1 93 ? -8.683 3.083 -0.807 1.00 92.31 93 GLN A N 1
ATOM 724 C CA . GLN A 1 93 ? -9.106 2.023 0.114 1.00 92.31 93 GLN A CA 1
ATOM 725 C C . GLN A 1 93 ? -8.569 2.242 1.530 1.00 92.31 93 GLN A C 1
ATOM 727 O O . GLN A 1 93 ? -9.324 2.112 2.492 1.00 92.31 93 GLN A O 1
ATOM 732 N N . ARG A 1 94 ? -7.289 2.604 1.672 1.00 91.88 94 ARG A N 1
ATOM 733 C CA . ARG A 1 94 ? -6.686 2.885 2.984 1.00 91.88 94 ARG A CA 1
ATOM 734 C C . ARG A 1 94 ? -7.331 4.091 3.662 1.00 91.88 94 ARG A C 1
ATOM 736 O O . ARG A 1 94 ? -7.595 4.032 4.858 1.00 91.88 94 ARG A O 1
ATOM 743 N N . GLU A 1 95 ? -7.604 5.158 2.917 1.00 92.00 95 GLU A N 1
ATOM 744 C CA . GLU A 1 95 ? -8.284 6.346 3.442 1.00 92.00 95 GLU A CA 1
ATOM 745 C C . GLU A 1 95 ? -9.711 6.022 3.896 1.00 92.00 95 GLU A C 1
ATOM 747 O O . GLU A 1 95 ? -10.109 6.430 4.988 1.00 92.00 95 GLU A O 1
ATOM 752 N N . ALA A 1 96 ? -10.455 5.234 3.114 1.00 91.94 96 ALA A N 1
ATOM 753 C CA . ALA A 1 96 ? -11.794 4.785 3.486 1.00 91.94 96 ALA A CA 1
ATOM 754 C C . ALA A 1 96 ? -11.781 3.888 4.738 1.00 91.94 96 ALA A C 1
ATOM 756 O O . ALA A 1 96 ? -12.607 4.064 5.634 1.00 91.94 96 ALA A O 1
ATOM 757 N N . GLU A 1 97 ? -10.829 2.954 4.837 1.00 92.75 97 GLU A N 1
ATOM 758 C CA . GLU A 1 97 ? -10.667 2.099 6.019 1.00 92.75 97 GLU A CA 1
ATOM 759 C C . GLU A 1 97 ? -10.297 2.923 7.262 1.00 92.75 97 GLU A C 1
ATOM 761 O O . GLU A 1 97 ? -10.840 2.708 8.349 1.00 92.75 97 GLU A O 1
ATOM 766 N N . GLU A 1 98 ? -9.411 3.909 7.114 1.00 93.88 98 GLU A N 1
ATOM 767 C CA . GLU A 1 98 ? -9.011 4.776 8.215 1.00 93.88 98 GLU A CA 1
ATOM 768 C C . GLU A 1 98 ? -10.153 5.692 8.674 1.00 93.88 98 GLU A C 1
ATOM 770 O O . GLU A 1 98 ? -10.363 5.846 9.881 1.00 93.88 98 GLU A O 1
ATOM 775 N N . GL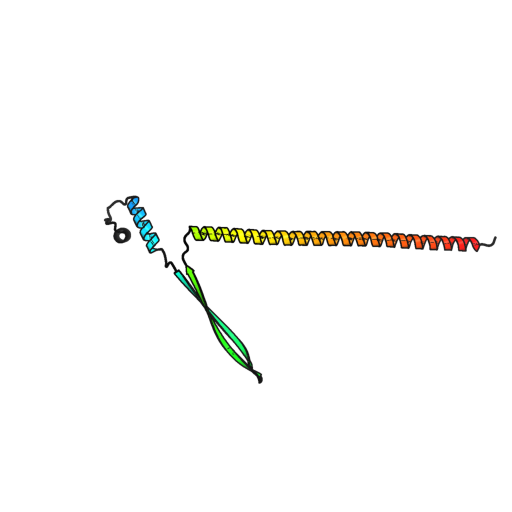N A 1 99 ? -10.924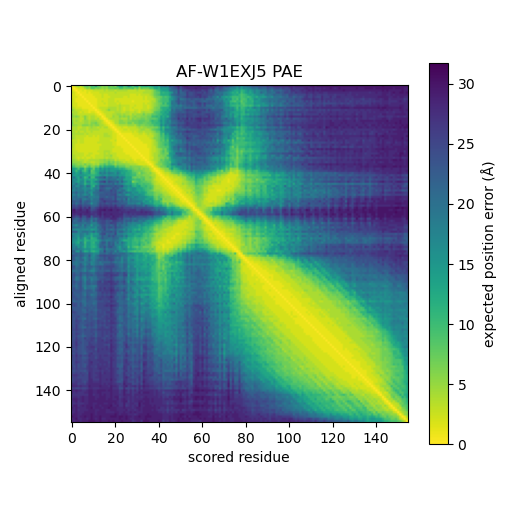 6.262 7.745 1.00 93.62 99 GLN A N 1
ATOM 776 C CA . GLN A 1 99 ? -12.120 7.043 8.070 1.00 93.62 99 GLN A CA 1
ATOM 777 C C . GLN A 1 99 ? -13.146 6.194 8.822 1.00 93.62 99 GLN A C 1
ATOM 779 O O . GLN A 1 99 ? -13.559 6.581 9.915 1.00 93.62 99 GLN A O 1
ATOM 784 N N . ALA A 1 100 ? -13.467 5.001 8.315 1.00 93.62 100 ALA A N 1
ATOM 785 C CA . ALA A 1 100 ? -14.388 4.085 8.985 1.00 93.62 100 ALA A CA 1
ATOM 786 C C . ALA A 1 100 ? -13.910 3.725 10.402 1.00 93.62 100 ALA A C 1
ATOM 788 O O . ALA A 1 100 ? -14.701 3.681 11.347 1.00 93.62 100 ALA A O 1
ATOM 789 N N . ARG A 1 101 ? -12.599 3.522 10.588 1.00 94.62 101 ARG A N 1
ATOM 790 C CA . ARG A 1 101 ? -12.015 3.249 11.906 1.00 94.62 101 ARG A CA 1
ATOM 791 C C . ARG A 1 101 ? -12.142 4.442 12.856 1.00 94.62 101 ARG A C 1
ATOM 793 O O . ARG A 1 101 ? -12.467 4.244 14.026 1.00 94.62 101 ARG A O 1
ATOM 800 N N . ARG A 1 102 ? -11.896 5.665 12.376 1.00 93.69 102 ARG A N 1
ATOM 801 C CA . ARG A 1 102 ? -12.023 6.895 13.176 1.00 93.69 102 ARG A CA 1
ATOM 802 C C . ARG A 1 102 ? -13.473 7.150 13.588 1.00 93.69 102 ARG A C 1
ATOM 804 O O . ARG A 1 102 ? -13.716 7.440 14.756 1.00 93.69 102 ARG A O 1
ATOM 811 N N . GLU A 1 103 ? -14.426 6.979 12.676 1.00 93.25 103 GLU A N 1
ATOM 812 C CA . GLU A 1 103 ? -15.859 7.126 12.967 1.00 93.25 103 GLU A CA 1
ATOM 813 C C . GLU A 1 103 ? -16.352 6.082 13.981 1.00 93.25 103 GLU A C 1
ATOM 815 O O . GLU A 1 103 ? -17.084 6.411 14.922 1.00 93.25 103 GLU A O 1
ATOM 820 N N . ALA A 1 104 ? -15.910 4.828 13.849 1.00 93.81 104 ALA A N 1
ATOM 821 C CA . ALA A 1 104 ? -16.217 3.775 14.815 1.00 93.81 104 ALA A CA 1
ATOM 822 C C . ALA A 1 104 ? -15.631 4.078 16.208 1.00 93.81 104 ALA A C 1
ATOM 824 O O . ALA A 1 104 ? -16.295 3.884 17.225 1.00 93.81 104 ALA A O 1
ATOM 825 N N . GLU A 1 105 ? -14.401 4.593 16.276 1.00 93.88 105 GLU A N 1
ATOM 826 C CA . GLU A 1 105 ? -13.775 4.963 17.548 1.00 93.88 105 GLU A CA 1
ATOM 827 C C . GLU A 1 105 ? -14.461 6.176 18.199 1.00 93.88 105 GLU A C 1
ATOM 829 O O . GLU A 1 105 ? -14.684 6.194 19.413 1.00 93.88 105 GLU A O 1
ATOM 834 N N . GLU A 1 106 ? -14.826 7.189 17.413 1.00 94.44 106 GLU A N 1
ATOM 835 C CA . GLU A 1 106 ? -15.499 8.383 17.921 1.00 94.44 106 GLU A CA 1
ATOM 836 C C . GLU A 1 106 ? -16.921 8.078 18.405 1.00 94.44 106 GLU A C 1
ATOM 838 O O . GLU A 1 106 ? -17.314 8.518 19.490 1.00 94.44 106 GLU A O 1
ATOM 843 N N . SER A 1 107 ? -17.684 7.291 17.644 1.00 93.56 107 SER A N 1
ATOM 844 C CA . SER A 1 107 ? -19.022 6.853 18.056 1.00 93.56 107 SER A CA 1
ATOM 845 C C . SER A 1 107 ? -18.975 6.040 19.351 1.00 93.56 107 SER A C 1
ATOM 847 O O . SER A 1 107 ? -19.735 6.339 20.274 1.00 93.56 107 SER A O 1
ATOM 849 N N . ALA A 1 108 ? -18.022 5.111 19.488 1.00 95.06 108 ALA A N 1
ATOM 850 C CA . ALA A 1 108 ? -17.828 4.350 20.720 1.00 95.06 108 ALA A CA 1
ATOM 851 C C . ALA A 1 108 ? -17.493 5.253 21.924 1.00 95.06 108 ALA A C 1
ATOM 853 O O . ALA A 1 108 ? -18.050 5.072 23.010 1.00 95.06 108 ALA A O 1
ATOM 854 N N . LYS A 1 109 ? -16.630 6.264 21.744 1.00 95.31 109 LYS A N 1
ATOM 855 C CA . LYS A 1 109 ? -16.305 7.233 22.809 1.00 95.31 109 LYS A CA 1
ATOM 856 C C . LYS A 1 109 ? -17.517 8.068 23.217 1.00 95.31 109 LYS A C 1
ATOM 858 O O . LYS A 1 109 ? -17.763 8.225 24.412 1.00 95.31 109 LYS A O 1
ATOM 863 N N . ARG A 1 110 ? -18.284 8.582 22.251 1.00 94.25 110 ARG A N 1
ATOM 864 C CA . ARG A 1 110 ? -19.496 9.374 22.521 1.00 94.25 110 ARG A CA 1
ATOM 865 C C . ARG A 1 110 ? -20.562 8.545 23.235 1.00 94.25 110 ARG A C 1
ATOM 867 O O . ARG A 1 110 ? -21.185 9.040 24.172 1.00 94.25 110 ARG A O 1
ATOM 874 N N . GLU A 1 111 ? -20.754 7.288 22.839 1.00 94.62 111 GLU A N 1
ATOM 875 C CA . GLU A 1 111 ? -21.712 6.399 23.499 1.00 94.62 111 GLU A CA 1
ATOM 876 C C . GLU A 1 111 ? -21.288 6.080 24.940 1.00 94.62 111 GLU A C 1
ATOM 878 O O . GLU A 1 111 ? -22.116 6.133 25.851 1.00 94.62 111 GLU A O 1
ATOM 883 N N . ALA A 1 112 ? -19.997 5.817 25.169 1.00 95.00 112 ALA A N 1
ATOM 884 C CA . ALA A 1 112 ? -19.461 5.589 26.509 1.00 95.00 112 ALA A CA 1
ATOM 885 C C . ALA A 1 112 ? -19.626 6.821 27.415 1.00 95.00 112 ALA A C 1
ATOM 887 O O . ALA A 1 112 ? -20.061 6.685 28.557 1.00 95.00 112 ALA A O 1
ATOM 888 N N . GLN A 1 113 ? -19.346 8.024 26.900 1.00 95.50 113 GLN A N 1
ATOM 889 C CA . GLN A 1 113 ? -19.545 9.274 27.640 1.00 95.50 113 GLN A CA 1
ATOM 890 C C . GLN A 1 113 ? -21.019 9.511 27.983 1.00 95.50 113 GLN A C 1
ATOM 892 O O . GLN A 1 113 ? -21.333 9.772 29.141 1.00 95.50 113 GLN A O 1
ATOM 897 N N . GLN A 1 114 ? -21.935 9.348 27.022 1.00 95.00 114 GLN A N 1
ATOM 898 C CA . GLN A 1 114 ? -23.368 9.509 27.292 1.00 95.00 114 GLN A CA 1
ATOM 899 C C . GLN A 1 114 ? -23.895 8.483 28.296 1.00 95.00 114 GLN A C 1
ATOM 901 O O . GLN A 1 114 ? -24.753 8.813 29.113 1.00 95.00 114 GLN A O 1
ATOM 906 N N . LYS A 1 115 ? -23.411 7.236 28.246 1.00 95.88 115 LYS A N 1
ATOM 907 C CA . LYS A 1 115 ? -23.774 6.216 29.236 1.00 95.88 115 LYS A CA 1
ATOM 908 C C . LYS A 1 115 ? -23.292 6.605 30.631 1.00 95.88 115 LYS A C 1
ATOM 910 O O . LYS A 1 115 ? -24.101 6.585 31.553 1.00 95.88 115 LYS A O 1
ATOM 915 N N . ALA A 1 116 ? -22.037 7.033 30.764 1.00 94.94 116 ALA A N 1
ATOM 916 C CA . ALA A 1 116 ? -21.485 7.479 32.042 1.00 94.94 116 ALA A CA 1
ATOM 917 C C . ALA A 1 116 ? -22.235 8.697 32.611 1.00 94.94 116 ALA A C 1
ATOM 919 O O . ALA A 1 11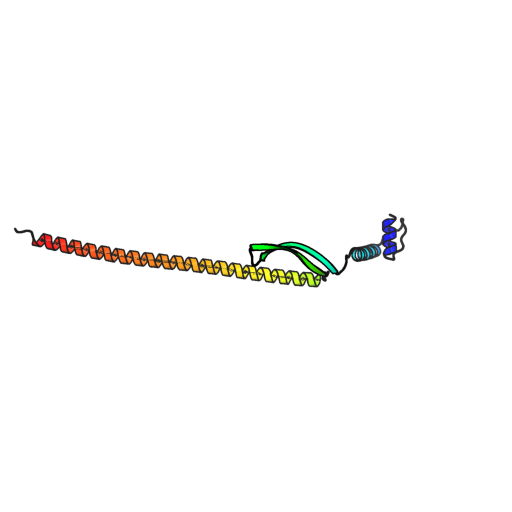6 ? -22.548 8.730 33.797 1.00 94.94 116 ALA A O 1
ATOM 920 N N . GLU A 1 117 ? -22.581 9.675 31.770 1.00 94.75 117 GLU A N 1
ATOM 921 C CA . GLU A 1 117 ? -23.319 10.867 32.199 1.00 94.75 117 GLU A CA 1
ATOM 922 C C . GLU A 1 117 ? -24.750 10.532 32.644 1.00 94.75 117 GLU A C 1
ATOM 924 O O . GLU A 1 117 ? -25.215 11.023 33.674 1.00 94.75 117 GLU A O 1
ATOM 929 N N . ARG A 1 118 ? -25.444 9.645 31.916 1.00 94.38 118 ARG A N 1
ATOM 930 C CA . ARG A 1 118 ? -26.782 9.172 32.307 1.00 94.38 118 ARG A CA 1
ATOM 931 C C . ARG A 1 118 ? -26.749 8.406 33.624 1.00 94.38 118 ARG A C 1
ATOM 933 O O . ARG A 1 118 ? -27.616 8.632 34.463 1.00 94.38 118 ARG A O 1
ATOM 940 N N . GLU A 1 119 ? -25.762 7.535 33.810 1.00 95.00 119 GLU A N 1
ATOM 941 C CA . GLU A 1 119 ? -25.615 6.752 35.037 1.00 95.00 119 GLU A CA 1
ATOM 942 C C . GLU A 1 119 ? -25.296 7.651 36.241 1.00 95.00 119 GLU A C 1
ATOM 944 O O . GLU A 1 119 ? -25.942 7.531 37.281 1.00 95.00 119 GLU A O 1
ATOM 949 N N . ALA A 1 120 ? -24.395 8.626 36.079 1.00 94.81 120 ALA A N 1
ATOM 950 C CA . ALA A 1 120 ? -24.089 9.610 37.117 1.00 94.81 120 ALA A CA 1
ATOM 951 C C . ALA A 1 120 ? -25.310 10.479 37.473 1.00 94.81 120 ALA A C 1
ATOM 953 O O . ALA A 1 120 ? -25.604 10.695 38.651 1.00 94.81 120 ALA A O 1
ATOM 954 N N . ALA A 1 121 ? -26.068 10.942 36.473 1.00 94.38 121 ALA A N 1
ATOM 955 C CA . ALA A 1 121 ? -27.283 11.723 36.698 1.00 94.38 121 ALA A CA 1
ATOM 956 C C . ALA A 1 121 ? -28.386 10.903 37.392 1.00 94.38 121 ALA A C 1
ATOM 958 O O . ALA A 1 121 ? -29.133 11.434 38.219 1.00 94.38 121 ALA A O 1
ATOM 959 N N . GLU A 1 122 ? -28.508 9.614 37.071 1.00 95.06 122 GLU A N 1
ATOM 960 C CA . GLU A 1 122 ? -29.465 8.725 37.725 1.00 95.06 122 GLU A CA 1
ATOM 961 C C . GLU A 1 122 ? -29.068 8.429 39.176 1.00 95.06 122 GLU A C 1
ATOM 963 O O . GLU A 1 122 ? -29.923 8.493 40.063 1.00 95.06 122 GLU A O 1
ATOM 968 N N . GLN A 1 123 ? -27.784 8.171 39.440 1.00 94.69 123 GLN A N 1
ATOM 969 C CA . GLN A 1 123 ? -27.268 7.986 40.799 1.00 94.69 123 GLN A CA 1
ATOM 970 C C . GLN A 1 123 ? -27.506 9.232 41.659 1.00 94.69 123 GLN A C 1
ATOM 972 O O . GLN A 1 123 ? -28.112 9.116 42.723 1.00 94.69 123 GLN A O 1
ATOM 977 N N . ALA A 1 124 ? -27.174 10.426 41.160 1.00 94.38 124 ALA A N 1
ATOM 978 C CA . ALA A 1 124 ? -27.407 11.677 41.884 1.00 94.38 124 ALA A CA 1
ATOM 979 C C . ALA A 1 124 ? -28.896 11.900 42.219 1.00 94.38 124 ALA A C 1
ATOM 981 O O . ALA A 1 124 ? -29.238 12.323 43.325 1.00 94.38 124 ALA A O 1
ATOM 982 N N . LYS A 1 125 ? -29.813 11.570 41.294 1.00 94.88 125 LYS A N 1
ATOM 983 C CA . LYS A 1 125 ? -31.262 11.642 41.558 1.00 94.88 125 LYS A CA 1
ATOM 984 C C . LYS A 1 125 ? -31.713 10.644 42.623 1.00 94.88 125 LYS A C 1
ATOM 986 O O . LYS A 1 125 ? -32.556 10.989 43.451 1.00 94.88 125 LYS A O 1
ATOM 991 N N . ARG A 1 126 ? -31.189 9.415 42.598 1.00 94.31 126 ARG A N 1
ATOM 992 C CA . ARG A 1 126 ? -31.516 8.379 43.590 1.00 94.31 126 ARG A CA 1
ATOM 993 C C . ARG A 1 126 ? -31.010 8.766 44.979 1.00 94.31 126 ARG A C 1
ATOM 995 O O . ARG A 1 126 ? -31.782 8.672 45.929 1.00 94.31 126 ARG A O 1
ATOM 1002 N N . GLU A 1 127 ? -29.780 9.261 45.085 1.00 93.38 127 GLU A N 1
ATOM 1003 C CA . GLU A 1 127 ? -29.195 9.719 46.351 1.00 93.38 127 GLU A CA 1
ATOM 1004 C C . GLU A 1 127 ? -29.958 10.912 46.936 1.00 93.38 127 GLU A C 1
ATOM 1006 O O . GLU A 1 127 ? -30.316 10.888 48.113 1.00 93.38 127 GLU A O 1
ATOM 1011 N N . ALA A 1 128 ? -30.302 11.914 46.118 1.00 92.75 128 ALA A N 1
ATOM 1012 C CA . ALA A 1 128 ? -31.095 13.060 46.568 1.00 92.75 128 ALA A CA 1
ATOM 1013 C C . ALA A 1 128 ? -32.498 12.644 47.051 1.00 92.75 128 ALA A C 1
ATOM 1015 O O . ALA A 1 128 ? -32.977 13.115 48.084 1.00 92.75 128 ALA A O 1
ATOM 1016 N N . ALA A 1 129 ? -33.157 11.724 46.335 1.00 93.69 129 ALA A N 1
ATOM 1017 C CA . ALA A 1 129 ? -34.457 11.196 46.743 1.00 93.69 129 ALA A CA 1
ATOM 1018 C C . ALA A 1 129 ? -34.373 10.367 48.037 1.00 93.69 129 ALA A C 1
ATOM 1020 O O . ALA A 1 129 ? -35.303 10.393 48.847 1.00 93.69 129 ALA A O 1
ATOM 1021 N N . GLU A 1 130 ? -33.282 9.629 48.249 1.00 93.50 130 GLU A N 1
ATOM 1022 C CA . GLU A 1 130 ? -33.069 8.865 49.476 1.00 93.50 130 GLU A CA 1
ATOM 1023 C C . GLU A 1 130 ? -32.768 9.775 50.673 1.00 93.50 130 GLU A C 1
ATOM 1025 O O . GLU A 1 130 ? -33.360 9.590 51.738 1.00 93.50 130 GLU A O 1
ATOM 1030 N N . GLN A 1 131 ? -31.918 10.791 50.498 1.00 92.31 131 GLN A N 1
ATOM 1031 C CA . GLN A 1 131 ? -31.635 11.790 51.531 1.00 92.31 131 GLN A CA 1
ATOM 1032 C C . GLN A 1 131 ? -32.910 12.520 51.964 1.00 92.31 131 GLN A C 1
ATOM 1034 O O . GLN A 1 131 ? -33.203 12.562 53.156 1.00 92.31 131 GLN A O 1
ATOM 1039 N N . ALA A 1 132 ? -33.737 12.975 51.016 1.00 92.25 132 ALA A N 1
ATOM 1040 C CA . ALA A 1 132 ? -35.011 13.624 51.329 1.00 92.25 132 ALA A CA 1
ATOM 1041 C C . ALA A 1 132 ? -35.969 12.709 52.119 1.00 92.25 132 ALA A C 1
ATOM 1043 O O . ALA A 1 132 ? -36.632 13.156 53.056 1.00 92.25 132 ALA A O 1
ATOM 1044 N N . LYS A 1 133 ? -36.026 11.409 51.787 1.00 92.12 133 LYS A N 1
ATOM 1045 C CA . LYS A 1 133 ? -36.823 10.428 52.547 1.00 92.12 133 LYS A CA 1
ATOM 1046 C C . LYS A 1 133 ? -36.280 10.202 53.958 1.00 92.12 133 LYS A C 1
ATOM 1048 O O . LYS A 1 133 ? -37.073 10.080 54.890 1.00 92.12 133 LYS A O 1
ATOM 1053 N N . ARG A 1 134 ? -34.955 10.131 54.123 1.00 90.81 134 ARG A N 1
ATOM 1054 C CA . ARG A 1 134 ? -34.309 9.959 55.434 1.00 90.81 134 ARG A CA 1
ATOM 1055 C C . ARG A 1 134 ? -34.538 11.179 56.329 1.00 90.81 134 ARG A C 1
ATOM 1057 O O . ARG A 1 134 ? -34.948 10.994 57.469 1.00 90.81 134 ARG A O 1
ATOM 1064 N N . GLU A 1 135 ? -34.373 12.393 55.804 1.00 88.62 135 GLU A N 1
ATOM 1065 C CA . GLU A 1 135 ? -34.632 13.634 56.549 1.00 88.62 135 GLU A CA 1
ATOM 1066 C C . GLU A 1 135 ? -36.105 13.777 56.958 1.00 88.62 135 GLU A C 1
ATOM 1068 O O . GLU A 1 135 ? -36.393 14.164 58.091 1.00 88.62 135 GLU A O 1
ATOM 1073 N N . ALA A 1 136 ? -37.051 13.433 56.075 1.00 87.88 136 ALA A N 1
ATOM 1074 C CA . ALA A 1 136 ? -38.476 13.443 56.412 1.00 87.88 136 ALA A CA 1
ATOM 1075 C C . ALA A 1 136 ? -38.800 12.440 57.534 1.00 87.88 136 ALA A C 1
ATOM 1077 O O . ALA A 1 136 ? -39.449 12.795 58.516 1.00 87.88 136 ALA A O 1
ATOM 1078 N N . ALA A 1 137 ? -38.278 11.212 57.440 1.0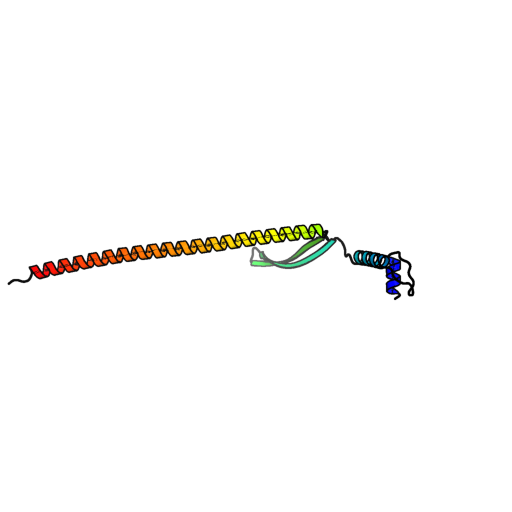0 88.06 137 ALA A N 1
ATOM 1079 C CA . ALA A 1 137 ? -38.474 10.189 58.465 1.00 88.06 137 ALA A CA 1
ATOM 1080 C C . ALA A 1 137 ? -37.806 10.542 59.810 1.00 88.06 137 ALA A C 1
ATOM 1082 O O . ALA A 1 137 ? -38.288 10.125 60.864 1.00 88.06 137 ALA A O 1
ATOM 1083 N N . GLU A 1 138 ? -36.693 11.281 59.799 1.00 86.25 138 GLU A N 1
ATOM 1084 C CA . GLU A 1 138 ? -36.039 11.762 61.019 1.00 86.25 138 GLU A CA 1
ATOM 1085 C C . GLU A 1 138 ? -36.839 12.892 61.679 1.00 86.25 138 GLU A C 1
ATOM 1087 O O . GLU A 1 138 ? -37.089 12.833 62.885 1.00 86.25 138 GLU A O 1
ATOM 1092 N N . LYS A 1 139 ? -37.325 13.866 60.899 1.00 84.44 139 LYS A N 1
ATOM 1093 C CA . LYS A 1 139 ? -38.188 14.944 61.411 1.00 84.44 139 LYS A CA 1
ATOM 1094 C C . LYS A 1 139 ? -39.477 14.407 62.036 1.00 84.44 139 LYS A C 1
ATOM 1096 O O . LYS A 1 139 ? -39.829 14.844 63.131 1.00 84.44 139 LYS A O 1
ATOM 1101 N N . ASP A 1 140 ? -40.118 13.415 61.416 1.00 83.19 140 ASP A N 1
ATOM 1102 C CA . ASP A 1 140 ? -41.317 12.770 61.973 1.00 83.19 140 ASP A CA 1
ATOM 1103 C C . ASP A 1 140 ? -41.027 12.059 63.308 1.00 83.19 140 ASP A C 1
ATOM 1105 O O . ASP A 1 140 ? -41.806 12.161 64.259 1.00 83.19 140 ASP A O 1
ATOM 1109 N N . LYS A 1 141 ? -39.878 11.375 63.430 1.00 80.81 141 LYS A N 1
ATOM 1110 C CA . LYS A 1 141 ? -39.467 10.730 64.692 1.00 80.81 141 LYS A CA 1
ATOM 1111 C C . LYS A 1 141 ? -39.188 11.743 65.803 1.00 80.81 141 LYS A C 1
ATOM 1113 O O . LYS A 1 141 ? -39.562 11.491 66.948 1.00 80.81 141 LYS A O 1
ATOM 1118 N N . VAL A 1 142 ? -38.534 12.861 65.484 1.00 77.25 142 VAL A N 1
ATOM 1119 C CA . VAL A 1 142 ? -38.219 13.924 66.453 1.00 77.25 142 VAL A CA 1
ATOM 1120 C C . VAL A 1 142 ? -39.492 14.644 66.913 1.00 77.25 142 VAL A C 1
ATO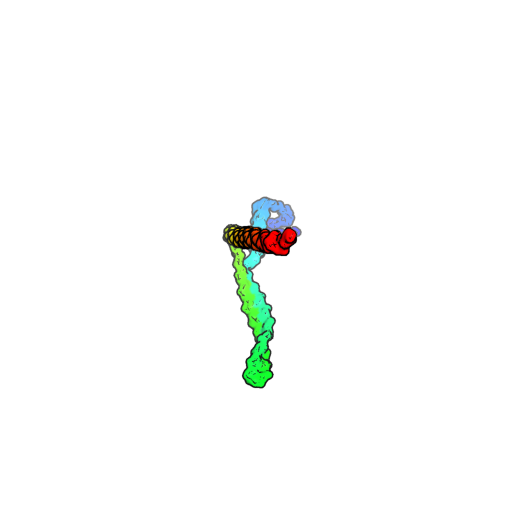M 1122 O O . VAL A 1 142 ? -39.644 14.876 68.112 1.00 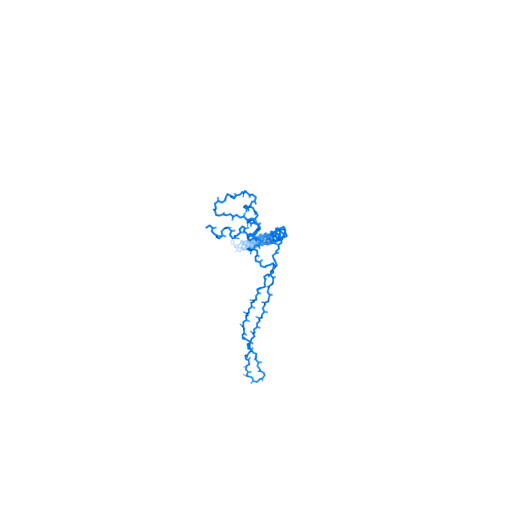77.25 142 VAL A O 1
ATOM 1125 N N . SER A 1 143 ? -40.437 14.915 66.004 1.00 74.06 143 SER A N 1
ATOM 1126 C CA . SER A 1 143 ? -41.756 15.480 66.334 1.00 74.06 143 SER A CA 1
ATOM 1127 C C . SER A 1 143 ? -42.531 14.580 67.303 1.00 74.06 143 SER A C 1
ATOM 1129 O O . SER A 1 143 ? -42.937 15.028 68.373 1.00 74.06 143 SER A O 1
ATOM 1131 N N . ASN A 1 144 ? -42.655 13.284 66.992 1.00 72.25 144 ASN A N 1
ATOM 1132 C CA . ASN A 1 144 ? -43.373 12.337 67.855 1.00 72.25 144 ASN A CA 1
ATOM 1133 C C . ASN A 1 144 ? -42.728 12.169 69.246 1.00 72.25 144 ASN A C 1
ATOM 1135 O O . ASN A 1 144 ? -43.439 11.932 70.222 1.00 72.25 144 ASN A O 1
ATOM 1139 N N . GLN A 1 145 ? -41.398 12.283 69.365 1.00 70.12 145 GLN A N 1
ATOM 1140 C CA . GLN A 1 145 ? -40.719 12.248 70.669 1.00 70.12 145 GLN A CA 1
ATOM 1141 C C . GLN A 1 145 ? -40.957 13.521 71.495 1.00 70.12 145 GLN A C 1
ATOM 1143 O O . GLN A 1 145 ? -41.111 13.431 72.716 1.00 70.12 145 GLN A O 1
ATOM 1148 N N . GLN A 1 146 ? -41.014 14.697 70.861 1.00 64.00 146 GLN A N 1
ATOM 1149 C CA . GLN A 1 146 ? -41.342 15.949 71.553 1.00 64.00 146 GLN A CA 1
ATOM 1150 C C . GLN A 1 146 ? -42.791 15.953 72.061 1.00 64.00 146 GLN A C 1
ATOM 1152 O O . GLN A 1 146 ? -43.036 16.361 73.200 1.00 64.00 146 GLN A O 1
ATOM 1157 N N . ASP A 1 147 ? -43.737 15.420 71.286 1.00 62.09 147 ASP A N 1
ATOM 1158 C CA . ASP A 1 147 ? -45.139 15.309 71.703 1.00 62.09 147 ASP A CA 1
ATOM 1159 C C . ASP A 1 147 ? -45.345 14.331 72.883 1.00 62.09 147 ASP A C 1
ATOM 1161 O O . ASP A 1 147 ? -46.141 14.616 73.785 1.00 62.09 147 ASP A O 1
ATOM 1165 N N . ASP A 1 148 ? -44.601 13.213 72.946 1.00 61.75 148 ASP A N 1
ATOM 1166 C CA . ASP A 1 148 ? -44.659 12.265 74.081 1.00 61.75 148 ASP A CA 1
ATOM 1167 C C . ASP A 1 148 ? -44.057 12.858 75.369 1.00 61.75 148 ASP A C 1
ATOM 1169 O O . ASP A 1 148 ? -44.630 12.732 76.455 1.00 61.75 148 ASP A O 1
ATOM 1173 N N . MET A 1 149 ? -42.937 13.584 75.261 1.00 61.03 149 MET A N 1
ATOM 1174 C CA . MET A 1 149 ? -42.302 14.250 76.409 1.00 61.03 149 MET A CA 1
ATOM 1175 C C . MET A 1 149 ? -43.157 15.383 76.995 1.00 61.03 149 MET A C 1
ATOM 1177 O O . MET A 1 149 ? -43.123 15.620 78.205 1.00 61.03 149 MET A O 1
ATOM 1181 N N . THR A 1 150 ? -43.953 16.065 76.168 1.00 60.66 150 THR A N 1
ATOM 1182 C CA . THR A 1 150 ? -44.806 17.182 76.609 1.00 60.66 150 THR A CA 1
ATOM 1183 C C . THR A 1 150 ? -46.083 16.695 77.308 1.00 60.66 150 THR A C 1
ATOM 1185 O O . THR A 1 150 ? -46.577 17.362 78.214 1.00 60.66 150 THR A O 1
ATOM 1188 N N . LYS A 1 151 ? -46.576 15.489 76.980 1.00 61.50 151 LYS A N 1
ATOM 1189 C CA . LYS A 1 151 ? -47.705 14.837 77.677 1.00 61.50 151 LYS A CA 1
ATOM 1190 C C . LYS A 1 151 ? -47.336 14.180 79.014 1.00 61.50 151 LYS A C 1
ATOM 1192 O O . LYS A 1 151 ? -48.224 13.951 79.830 1.00 61.50 151 LYS A O 1
ATOM 1197 N N . LYS A 1 152 ? -46.056 13.873 79.257 1.00 58.97 152 LYS A N 1
ATOM 1198 C CA . LYS A 1 152 ? -45.573 13.167 80.464 1.00 58.97 152 LYS A CA 1
ATOM 1199 C C . LYS A 1 152 ? -45.084 14.056 81.615 1.00 58.97 152 LYS A C 1
ATOM 1201 O O . LYS A 1 152 ? -44.623 13.506 82.612 1.00 58.97 152 LYS A O 1
ATOM 1206 N N . ARG A 1 153 ? -45.163 15.390 81.530 1.00 54.00 153 ARG A N 1
ATOM 1207 C CA . ARG A 1 153 ? -44.833 16.283 82.663 1.00 54.00 153 ARG A CA 1
ATOM 1208 C C . ARG A 1 153 ? -46.099 16.567 83.487 1.00 54.00 153 ARG A C 1
ATOM 1210 O O . ARG A 1 153 ? -46.923 17.349 83.019 1.00 54.00 153 ARG A O 1
ATOM 1217 N N . PRO A 1 154 ? -46.287 15.956 84.675 1.00 55.31 154 PRO A N 1
ATOM 1218 C CA . PRO A 1 154 ? -47.351 16.366 85.580 1.00 55.31 154 PRO A CA 1
ATOM 1219 C C . PRO A 1 154 ? -46.943 17.682 86.261 1.00 55.31 154 PRO A C 1
ATOM 1221 O O . PRO A 1 154 ? -45.759 17.891 86.547 1.00 55.31 154 PRO A O 1
ATOM 1224 N N . GLY A 1 155 ? -47.919 18.574 86.438 1.00 56.91 155 GLY A N 1
ATOM 1225 C CA . GLY A 1 155 ? -47.785 19.819 87.201 1.00 56.91 155 GLY A CA 1
ATOM 1226 C C . GLY A 1 155 ? -47.796 19.594 88.704 1.00 56.91 155 GLY A C 1
ATOM 1227 O O . GLY A 1 155 ? -48.330 18.547 89.137 1.00 56.91 155 GLY A O 1
#

Organism: NCBI:txid1432555

InterPro domains:
  IPR009061 Putative DNA-binding domain superfamily [SSF46955] (2-34)
  IPR013575 Initiation factor 2 associated domain, bacterial [PF08364] (40-78)